Protein AF-A0A354DJK3-F1 (afdb_monomer_lite)

Radius of gyration: 27.12 Å; chains: 1; bounding box: 77×50×91 Å

pLDDT: mean 77.04, std 21.48, range [36.44, 96.69]

Foldseek 3Di:
DDDDDDDDDPDPDDPDDDDDDDDDDPPPPVVVVVVVVVVVVVPPPPPDPLVPDDPVRLVVLLVVLQVVLVVCVVVVNNVVSVVSVLVSLQSQLSVDDCVVPDAQDWWDFVPDPFTWHFHDDDRQKTWTDTPVDPDIDIGGVSRTHHPPPPPVDDDDDDDD

Secondary structure (DSSP, 8-state):
------------S---------S------HHHHHHHHHHHHTS------GGGS-HHHHHHHHHHHHHHHHHHHHTT-HHHHHHHHHHHHHHHHTTS-GGGS-SSEEEEETT-SSEEEEEEEETTEEEEEETT----EEEEGGGEEE--------------

Sequence (160 aa):
MNKESINSGFKPFTTLYLTSYSGNGLLTNLNVLKWIKLKKKGLEHTMKRYSEMTHDEIQAEMQRLRSESMKKYQAGFLSEAGIMESKYFMARSYLLKTENFPEDKEYMVSGYDEPFYVQYLRGVMAWGYFRNSDEQQAFPIGRLEEIKNTSCGCGGNGCN

Structure (mmCIF, N/CA/C/O backbone):
data_AF-A0A354DJK3-F1
#
_entry.id   AF-A0A354DJK3-F1
#
loop_
_atom_site.group_PDB
_atom_site.id
_atom_site.type_symbol
_atom_site.label_atom_id
_atom_site.label_alt_id
_atom_site.label_comp_id
_atom_site.label_asym_id
_atom_site.label_entity_id
_atom_site.label_seq_id
_atom_site.pdbx_PDB_ins_code
_atom_site.Cartn_x
_atom_site.Cartn_y
_atom_site.Cartn_z
_atom_site.occupancy
_atom_site.B_iso_or_equiv
_atom_site.auth_seq_id
_atom_site.auth_comp_id
_atom_site.auth_asym_id
_atom_site.auth_atom_id
_atom_site.pdbx_PDB_model_num
ATOM 1 N N . MET A 1 1 ? 45.813 23.497 30.852 1.00 48.47 1 MET A N 1
ATOM 2 C CA . MET A 1 1 ? 45.351 22.138 30.497 1.00 48.47 1 MET A CA 1
ATOM 3 C C . MET A 1 1 ? 44.642 21.526 31.690 1.00 48.47 1 MET A C 1
ATOM 5 O O . MET A 1 1 ? 45.299 21.349 32.702 1.00 48.47 1 MET A O 1
ATOM 9 N N . ASN A 1 2 ? 43.344 21.237 31.578 1.00 36.44 2 ASN A N 1
ATOM 10 C CA . ASN A 1 2 ? 42.718 19.996 32.047 1.00 36.44 2 ASN A CA 1
ATOM 11 C C . ASN A 1 2 ? 41.261 19.940 31.561 1.00 36.44 2 ASN A C 1
ATOM 13 O O . ASN A 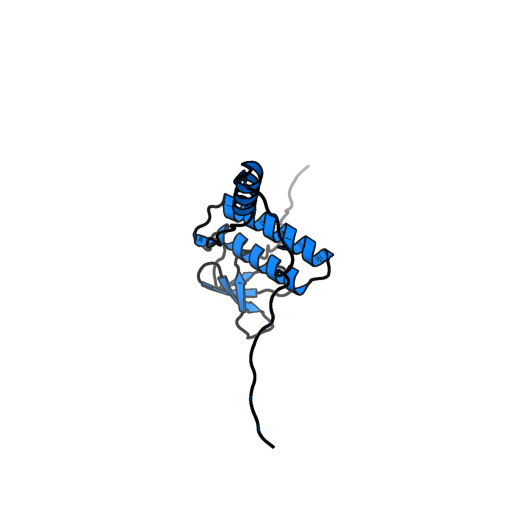1 2 ? 40.598 20.966 31.431 1.00 36.44 2 ASN A O 1
ATOM 17 N N . LYS A 1 3 ? 40.877 18.725 31.170 1.00 50.22 3 LYS A N 1
ATOM 18 C CA . LYS A 1 3 ? 39.658 18.290 30.474 1.00 50.22 3 LYS A CA 1
ATOM 19 C C . LYS A 1 3 ? 38.471 18.321 31.457 1.00 50.22 3 LYS A C 1
ATOM 21 O O . LYS A 1 3 ? 38.704 18.350 32.656 1.00 50.22 3 LYS A O 1
ATOM 26 N N . GLU A 1 4 ? 37.216 18.420 31.018 1.00 46.34 4 GLU A N 1
ATOM 27 C CA . GLU A 1 4 ? 36.283 17.278 30.902 1.00 46.34 4 GLU A CA 1
ATOM 28 C C . GLU A 1 4 ? 34.910 17.822 30.432 1.00 46.34 4 GLU A C 1
ATOM 30 O O . GLU A 1 4 ? 34.441 18.843 30.917 1.00 46.34 4 GLU A O 1
ATOM 35 N N . SER A 1 5 ? 34.365 17.317 29.321 1.00 47.34 5 SER A N 1
ATOM 36 C CA . SER A 1 5 ? 33.262 16.336 29.284 1.00 47.34 5 SER A CA 1
ATOM 37 C C . SER A 1 5 ? 31.846 16.913 29.488 1.00 47.34 5 SER A C 1
ATOM 39 O O . SER A 1 5 ? 31.398 17.138 30.603 1.00 47.34 5 SER A O 1
ATOM 41 N N . ILE A 1 6 ? 31.138 17.069 28.362 1.00 48.62 6 ILE A N 1
ATOM 42 C CA . ILE A 1 6 ? 29.748 16.647 28.085 1.00 48.62 6 ILE A CA 1
ATOM 43 C C . ILE A 1 6 ? 28.807 16.343 29.278 1.00 48.62 6 ILE A C 1
ATOM 45 O O . ILE A 1 6 ? 29.054 15.431 30.060 1.00 48.62 6 ILE A O 1
ATOM 49 N N . ASN A 1 7 ? 27.629 16.983 29.316 1.00 40.97 7 ASN A N 1
ATOM 50 C CA . ASN A 1 7 ? 26.351 16.327 28.976 1.00 40.97 7 ASN A CA 1
ATOM 51 C C . ASN A 1 7 ? 25.099 17.181 29.262 1.00 40.97 7 ASN A C 1
ATOM 53 O O . ASN A 1 7 ? 24.937 17.775 30.322 1.00 40.97 7 ASN A O 1
ATOM 57 N N . SER A 1 8 ? 24.187 17.111 28.288 1.00 45.00 8 SER A N 1
ATOM 58 C CA . SER A 1 8 ? 22.724 17.033 28.407 1.00 45.00 8 SER A CA 1
ATOM 59 C C . SER A 1 8 ? 21.962 18.059 29.254 1.00 45.00 8 SER A C 1
ATOM 61 O O . SER A 1 8 ? 21.966 18.030 30.483 1.00 45.00 8 SER A O 1
ATOM 63 N N . GLY A 1 9 ? 21.116 18.837 28.580 1.00 41.19 9 GLY A N 1
ATOM 64 C CA . GLY A 1 9 ? 20.030 19.541 29.249 1.00 41.19 9 GLY A CA 1
ATOM 65 C C . GLY A 1 9 ? 19.235 20.458 28.335 1.00 41.19 9 GLY A C 1
ATOM 66 O O . GLY A 1 9 ? 19.021 21.611 28.694 1.00 41.19 9 GLY A O 1
ATOM 67 N N . PHE A 1 10 ? 18.801 19.982 27.163 1.00 44.66 10 PHE A N 1
ATOM 68 C CA . PHE A 1 10 ? 17.756 20.679 26.410 1.00 44.66 10 PHE A CA 1
ATOM 69 C C . PHE A 1 10 ? 16.474 20.625 27.248 1.00 44.66 10 PHE A C 1
ATOM 71 O O . PHE A 1 10 ? 15.759 19.624 27.258 1.00 44.66 10 PHE A O 1
ATOM 78 N N . LYS A 1 11 ? 16.238 21.673 28.040 1.00 49.28 11 LYS A N 1
ATOM 79 C CA . LYS A 1 11 ? 15.013 21.820 28.821 1.00 49.28 11 LYS A CA 1
ATOM 80 C C . LYS A 1 11 ? 13.912 22.287 27.867 1.00 49.28 11 LYS A C 1
ATOM 82 O O . LYS A 1 11 ? 14.053 23.375 27.309 1.00 49.28 11 LYS A O 1
ATOM 87 N N . PRO A 1 12 ? 12.833 21.512 27.655 1.00 37.56 12 PRO A N 1
ATOM 88 C CA . PRO A 1 12 ? 11.713 22.003 26.876 1.00 37.56 12 PRO A CA 1
ATOM 89 C C . PRO A 1 12 ? 11.063 23.202 27.574 1.00 37.56 12 PRO A C 1
ATOM 91 O O . PRO A 1 12 ? 11.019 23.314 28.800 1.00 37.56 12 PRO A O 1
ATOM 94 N N . PHE A 1 13 ? 10.588 24.102 26.724 1.00 49.62 13 PHE A N 1
ATOM 95 C CA . PHE A 1 13 ? 10.020 25.421 26.972 1.00 49.62 13 PHE A CA 1
ATOM 96 C C . PHE A 1 13 ? 8.691 25.359 27.754 1.00 49.62 13 PHE A C 1
ATOM 98 O O . PHE A 1 13 ? 7.628 25.670 27.227 1.00 49.62 13 PHE A O 1
ATOM 105 N N . THR A 1 14 ? 8.725 24.911 29.009 1.00 48.19 14 THR A N 1
ATOM 106 C CA . THR A 1 14 ? 7.539 24.868 29.888 1.00 48.19 14 THR A CA 1
ATOM 107 C C . THR A 1 14 ? 7.764 25.490 31.264 1.00 48.19 14 THR A C 1
ATOM 109 O O . THR A 1 14 ? 6.920 25.339 32.142 1.00 48.19 14 THR A O 1
ATOM 112 N N . THR A 1 15 ? 8.865 26.211 31.484 1.00 52.22 15 THR A N 1
ATOM 113 C CA . THR A 1 15 ? 9.174 26.781 32.807 1.00 52.22 15 THR A CA 1
ATOM 114 C C . THR A 1 15 ? 9.027 28.295 32.834 1.00 52.22 15 THR A C 1
ATOM 116 O O . THR A 1 15 ? 10.011 28.999 32.974 1.00 52.22 15 THR A O 1
ATOM 119 N N . LEU A 1 16 ? 7.795 28.778 32.704 1.00 48.69 16 LEU A N 1
ATOM 120 C CA . LEU A 1 16 ? 7.251 30.039 33.238 1.00 48.69 16 LEU A CA 1
ATOM 121 C C . LEU A 1 16 ? 5.738 29.872 33.007 1.00 48.69 16 LEU A C 1
ATOM 123 O O . LEU A 1 16 ? 5.330 29.655 31.876 1.00 48.69 16 LEU A O 1
ATOM 127 N N . TYR A 1 17 ? 4.876 29.701 34.007 1.00 46.91 17 TYR A N 1
ATOM 128 C CA . TYR A 1 17 ? 4.487 30.679 35.016 1.00 46.91 17 TYR A CA 1
ATOM 129 C C . TYR A 1 17 ? 4.036 29.962 36.291 1.00 46.91 17 TYR A C 1
ATOM 131 O O . TYR A 1 17 ? 3.103 29.170 36.230 1.00 46.91 17 TYR A O 1
ATOM 139 N N . LEU A 1 18 ? 4.634 30.288 37.436 1.00 43.59 18 LEU A N 1
ATOM 140 C CA . LEU A 1 18 ? 4.023 30.148 38.765 1.00 43.59 18 LEU A CA 1
ATOM 141 C C . LEU A 1 18 ? 4.787 31.076 39.721 1.00 43.59 18 LEU A C 1
ATOM 143 O O . LEU A 1 18 ? 5.633 30.644 40.497 1.00 43.59 18 LEU A O 1
ATOM 147 N N . THR A 1 19 ? 4.515 32.380 39.632 1.00 43.19 19 THR A N 1
ATOM 148 C CA . THR A 1 19 ? 4.894 33.335 40.681 1.00 43.19 19 THR A CA 1
ATOM 149 C C . THR A 1 19 ? 3.638 33.694 41.473 1.00 43.19 19 THR A C 1
ATOM 151 O O . THR A 1 19 ? 2.739 34.347 40.952 1.00 43.19 19 THR A O 1
ATOM 154 N N . SER A 1 20 ? 3.593 33.190 42.709 1.00 48.97 20 SER A N 1
ATOM 155 C CA . SER A 1 20 ? 2.781 33.615 43.861 1.00 48.97 20 SER A CA 1
ATOM 156 C C . SER A 1 20 ? 1.310 33.994 43.621 1.00 48.97 20 SER A C 1
ATOM 158 O O . SER A 1 20 ? 0.995 35.138 43.302 1.00 48.97 20 SER A O 1
ATOM 160 N N . TYR A 1 21 ? 0.399 33.080 43.964 1.00 37.47 21 TYR A N 1
ATOM 161 C CA . TYR A 1 21 ? -0.914 33.457 44.490 1.00 37.47 21 TYR A CA 1
ATOM 162 C C . TYR A 1 21 ? -1.006 32.981 45.940 1.00 37.47 21 TYR A C 1
ATOM 164 O O . TYR A 1 21 ? -1.081 31.790 46.231 1.00 37.47 21 TYR A O 1
ATOM 172 N N . SER A 1 22 ? -0.926 33.955 46.842 1.00 45.59 22 SER A N 1
ATOM 173 C CA . SER A 1 22 ? -1.464 33.875 48.194 1.00 45.59 22 SER A CA 1
ATOM 174 C C . SER A 1 22 ? -2.985 33.716 48.100 1.00 45.59 22 SER A C 1
ATOM 176 O O . SER A 1 22 ? -3.614 34.404 47.296 1.00 45.59 22 SER A O 1
ATOM 178 N N . GLY A 1 23 ? -3.575 32.846 48.920 1.00 38.72 23 GLY A N 1
ATOM 179 C CA . GLY A 1 23 ? -5.021 32.834 49.153 1.00 38.72 23 GLY A CA 1
ATOM 180 C C . GLY A 1 23 ? -5.698 31.484 48.930 1.00 38.72 23 GLY A C 1
ATOM 181 O O . GLY A 1 23 ? -5.657 30.899 47.854 1.00 38.72 23 GLY A O 1
ATOM 182 N N . ASN A 1 24 ? -6.347 31.018 49.990 1.00 46.91 24 ASN A N 1
ATOM 183 C CA . ASN A 1 24 ? -7.167 29.816 50.087 1.00 46.91 24 ASN A CA 1
ATOM 184 C C . ASN A 1 24 ? -8.212 29.692 48.964 1.00 46.91 24 ASN A C 1
ATOM 186 O O . ASN A 1 24 ? -8.952 30.637 48.700 1.00 46.91 24 ASN A O 1
ATOM 190 N N . GLY A 1 25 ? -8.350 28.494 48.385 1.00 42.34 25 GLY A N 1
ATOM 191 C CA . GLY A 1 25 ? -9.470 28.174 47.500 1.00 42.34 25 GLY A CA 1
ATOM 192 C C . GLY A 1 25 ? -9.164 27.061 46.506 1.00 42.34 25 GLY A C 1
ATOM 193 O O . GLY A 1 25 ? -8.967 27.320 45.323 1.00 42.34 25 GLY A O 1
ATOM 194 N N . LEU A 1 26 ? -9.178 25.807 46.965 1.00 44.31 26 LEU A N 1
ATOM 195 C CA . LEU A 1 26 ? -9.372 24.641 46.096 1.00 44.31 26 LEU A CA 1
ATOM 196 C C . LEU A 1 26 ? -10.783 24.708 45.484 1.00 44.31 26 LEU A C 1
ATOM 198 O O . LEU A 1 26 ? -11.696 24.004 45.897 1.00 44.31 26 LEU A O 1
ATOM 202 N N . LEU A 1 27 ? -10.975 25.564 44.485 1.00 40.50 27 LEU A N 1
ATOM 203 C CA . LEU A 1 27 ? -12.055 25.408 43.524 1.00 40.50 27 LEU A CA 1
ATOM 204 C C . LEU A 1 27 ? -11.444 24.732 42.306 1.00 40.50 27 LEU A C 1
ATOM 206 O O . LEU A 1 27 ? -11.054 25.373 41.331 1.00 40.50 27 LEU A O 1
ATOM 210 N N . THR A 1 28 ? -11.337 23.404 42.372 1.00 52.34 28 THR A N 1
ATOM 211 C CA . THR A 1 28 ? -11.167 22.572 41.183 1.00 52.34 28 THR A CA 1
ATOM 212 C C . THR A 1 28 ? -12.380 22.824 40.298 1.00 52.34 28 THR A C 1
ATOM 214 O O . THR A 1 28 ? -13.423 22.190 40.458 1.00 52.34 28 THR A O 1
ATOM 217 N N . ASN A 1 29 ? -12.296 23.812 39.410 1.00 55.62 29 ASN A N 1
ATOM 218 C CA . ASN A 1 29 ? -13.394 24.101 38.510 1.00 55.62 29 ASN A CA 1
ATOM 219 C C . ASN A 1 29 ? -13.648 22.829 37.687 1.00 55.62 29 ASN A C 1
ATOM 221 O O . ASN A 1 29 ? -12.754 22.357 36.975 1.00 55.62 29 ASN A O 1
ATOM 225 N N . LEU A 1 30 ? -14.857 22.263 37.799 1.00 58.44 30 LEU A N 1
ATOM 226 C CA . LEU A 1 30 ? -15.258 21.082 37.035 1.00 58.44 30 LEU A CA 1
ATOM 227 C C . LEU A 1 30 ? -15.012 21.281 35.534 1.00 58.44 30 LEU A C 1
ATOM 229 O O . LEU A 1 30 ? -14.730 20.299 34.861 1.00 58.44 30 LEU A O 1
ATOM 233 N N . ASN A 1 31 ? -15.040 22.513 35.005 1.00 61.38 31 ASN A N 1
ATOM 234 C CA . ASN A 1 31 ? -14.678 22.793 33.614 1.00 61.38 31 ASN A CA 1
ATOM 235 C C . ASN A 1 31 ? -13.210 22.522 33.299 1.00 61.38 31 ASN A C 1
ATOM 237 O O . ASN A 1 31 ? -12.945 22.051 32.205 1.00 61.38 31 ASN A O 1
ATOM 241 N N . VAL A 1 32 ? -12.260 22.761 34.206 1.00 63.66 32 VAL A N 1
ATOM 242 C CA . VAL A 1 32 ? -10.837 22.477 33.942 1.00 63.66 32 VAL A CA 1
ATOM 243 C C . VAL A 1 32 ? -10.609 20.969 33.914 1.00 63.66 32 VAL A C 1
ATOM 245 O O . VAL A 1 32 ? -10.011 20.452 32.973 1.00 63.66 32 VAL A O 1
ATOM 248 N N . LEU A 1 33 ? -11.173 20.235 34.879 1.00 63.91 33 LEU A N 1
ATOM 249 C CA . LEU A 1 33 ? -11.113 18.770 34.896 1.00 63.91 33 LEU A CA 1
ATOM 250 C C . LEU A 1 33 ? -11.883 18.150 33.719 1.00 63.91 33 LEU A C 1
ATOM 252 O O . LEU A 1 33 ? -11.414 17.186 33.116 1.00 63.91 33 LEU A O 1
ATOM 256 N N . LYS A 1 34 ? -13.025 18.730 33.332 1.00 63.00 34 LYS A N 1
ATOM 257 C CA . LYS A 1 34 ? -13.79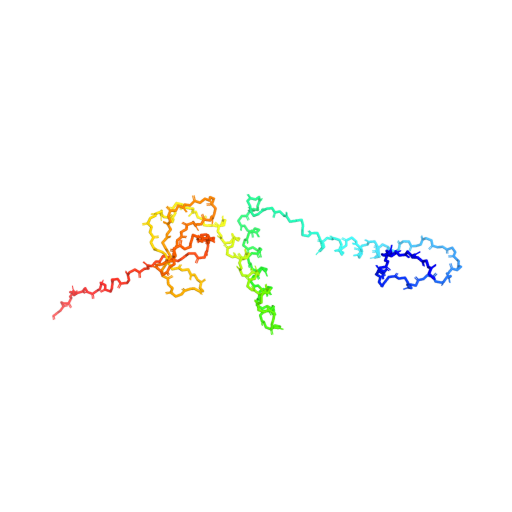7 18.344 32.144 1.00 63.00 34 LYS A CA 1
ATOM 258 C C . LYS A 1 34 ? -13.026 18.652 30.861 1.00 63.00 34 LYS A C 1
ATOM 260 O O . LYS A 1 34 ? -13.008 17.799 29.986 1.00 63.00 34 LYS A O 1
ATOM 265 N N . TRP A 1 35 ? -12.332 19.787 30.760 1.00 56.59 35 TRP A N 1
ATOM 266 C CA . TRP A 1 35 ? -11.508 20.150 29.601 1.00 56.59 35 TRP A CA 1
ATOM 267 C C . TRP A 1 35 ? -10.277 19.251 29.484 1.00 56.59 35 TRP A C 1
ATOM 269 O O . TRP A 1 35 ? -10.009 18.752 28.400 1.00 56.59 35 TRP A O 1
ATOM 279 N N . ILE A 1 36 ? -9.597 18.928 30.590 1.00 61.72 36 ILE A N 1
ATOM 280 C CA . ILE A 1 36 ? -8.498 17.947 30.617 1.00 61.72 36 ILE A CA 1
ATOM 281 C C . ILE A 1 36 ? -9.007 16.551 30.224 1.00 61.72 36 ILE A C 1
ATOM 283 O O . ILE A 1 36 ? -8.386 15.882 29.399 1.00 61.72 36 ILE A O 1
ATOM 287 N N . LYS A 1 37 ? -10.166 16.120 30.743 1.00 57.44 37 LYS A N 1
ATOM 288 C CA . LYS A 1 37 ? -10.798 14.833 30.399 1.00 57.44 37 LYS A CA 1
ATOM 289 C C . LYS A 1 37 ? -11.250 14.777 28.934 1.00 57.44 37 LYS A C 1
ATOM 291 O O . LYS A 1 37 ? -11.085 13.742 28.295 1.00 57.44 37 LYS A O 1
ATOM 296 N N . LEU A 1 38 ? -11.766 15.880 28.388 1.00 56.00 38 LEU A N 1
ATOM 297 C CA . LEU A 1 38 ? -12.146 16.019 26.978 1.00 56.00 38 LEU A CA 1
ATOM 298 C C . LEU A 1 38 ? -10.916 16.033 26.061 1.00 56.00 38 LEU A C 1
ATOM 300 O O . LEU A 1 38 ? -10.915 15.342 25.047 1.00 56.00 38 LEU A O 1
ATOM 304 N N . LYS A 1 39 ? -9.837 16.727 26.449 1.00 51.88 39 LYS A N 1
ATOM 305 C CA . LYS A 1 39 ? -8.569 16.747 25.705 1.00 51.88 39 LYS A CA 1
ATOM 306 C C . LYS A 1 39 ? -7.913 15.366 25.678 1.00 51.88 39 LYS A C 1
ATOM 308 O O . LYS A 1 39 ? -7.405 14.969 24.641 1.00 51.88 39 LYS A O 1
ATOM 313 N N . LYS A 1 40 ? -7.989 14.604 26.778 1.00 47.62 40 LYS A N 1
ATOM 314 C CA . LYS A 1 40 ? -7.456 13.232 26.875 1.00 47.62 40 LYS A CA 1
ATOM 315 C C . LYS A 1 40 ? -8.261 12.219 26.045 1.00 47.62 40 LYS A C 1
ATOM 317 O O . LYS A 1 40 ? -7.678 11.288 25.511 1.00 47.62 40 LYS A O 1
ATOM 322 N N . LYS A 1 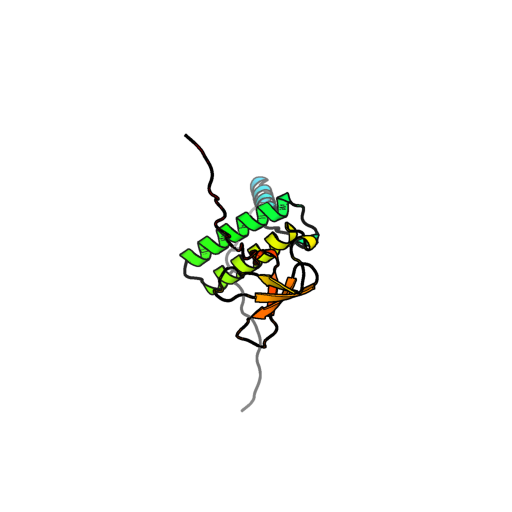41 ? -9.573 12.434 25.877 1.00 51.19 41 LYS A N 1
ATOM 323 C CA . LYS A 1 41 ? -10.448 11.601 25.027 1.00 51.19 41 LYS A CA 1
ATOM 324 C C . LYS A 1 41 ? -10.216 11.792 23.520 1.00 51.19 41 LYS A C 1
ATOM 326 O O . LYS A 1 41 ? -10.579 10.912 22.755 1.00 51.19 41 LYS A O 1
ATOM 331 N N . GLY A 1 42 ? -9.639 12.922 23.103 1.00 49.47 42 GLY A N 1
ATOM 332 C CA . GLY A 1 42 ? -9.323 13.222 21.698 1.00 49.47 42 GLY A CA 1
ATOM 333 C C . GLY A 1 42 ? -7.866 12.970 21.290 1.00 49.47 42 GLY A C 1
ATOM 334 O O . GLY A 1 42 ? -7.521 13.216 20.140 1.00 49.47 42 GLY A O 1
ATOM 335 N N . LEU A 1 43 ? -7.007 12.529 22.217 1.00 49.59 43 LEU A N 1
ATOM 336 C CA . LEU A 1 43 ? -5.551 12.411 22.017 1.00 49.59 43 LEU A CA 1
ATOM 337 C C . LEU A 1 43 ? -4.983 11.024 22.318 1.00 49.59 43 LEU A C 1
ATOM 339 O O . LEU A 1 43 ? -3.772 10.836 22.234 1.00 49.59 43 LEU A O 1
ATOM 343 N N . GLU A 1 44 ? -5.830 10.051 22.638 1.00 46.75 44 GLU A N 1
ATOM 344 C CA . GLU A 1 44 ? -5.405 8.661 22.746 1.00 46.75 44 GLU A CA 1
ATOM 345 C C . GLU A 1 44 ? -5.837 7.923 21.481 1.00 46.75 44 GLU A C 1
ATOM 347 O O . GLU A 1 44 ? -6.880 7.285 21.420 1.00 46.75 44 GLU A O 1
ATOM 352 N N . HIS A 1 45 ? -5.046 8.077 20.419 1.00 55.06 45 HIS A N 1
ATOM 353 C CA . HIS A 1 45 ? -5.055 7.094 19.347 1.00 55.06 45 HIS A CA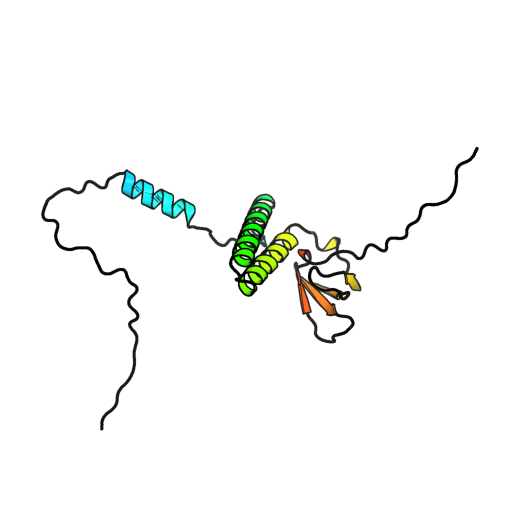 1
ATOM 354 C C . HIS A 1 45 ? -4.195 5.935 19.840 1.00 55.06 45 HIS A C 1
ATOM 356 O O . HIS A 1 45 ? -2.995 5.876 19.560 1.00 55.06 45 HIS A O 1
ATOM 362 N N . THR A 1 46 ? -4.779 5.048 20.645 1.00 56.44 46 THR A N 1
ATOM 363 C CA . THR A 1 46 ? -4.172 3.745 20.905 1.00 56.44 46 THR A CA 1
ATOM 364 C C . THR A 1 46 ? -3.877 3.130 19.544 1.00 56.44 46 THR A C 1
ATOM 366 O O . THR A 1 46 ? -4.781 2.900 18.743 1.00 56.44 46 THR A O 1
ATOM 369 N N . MET A 1 47 ? -2.593 2.971 19.221 1.00 66.69 47 MET A N 1
ATOM 370 C CA . MET A 1 47 ? -2.151 2.384 17.961 1.00 66.69 47 MET A CA 1
ATOM 371 C C . MET A 1 47 ? -2.514 0.896 17.989 1.00 66.69 47 MET A C 1
ATOM 373 O O . MET A 1 47 ? -1.686 0.055 18.329 1.00 66.69 47 MET A O 1
ATOM 377 N N . LYS A 1 48 ? -3.777 0.581 17.688 1.00 84.38 48 LYS A N 1
ATOM 378 C CA . LYS A 1 48 ? -4.208 -0.786 17.404 1.00 84.38 48 LYS A CA 1
ATOM 379 C C . LYS A 1 48 ? -3.471 -1.260 16.157 1.00 84.38 48 LYS A C 1
ATOM 381 O O . LYS A 1 48 ? -3.197 -0.467 15.250 1.00 84.38 48 LYS A O 1
ATOM 386 N N . ARG A 1 49 ? -3.133 -2.546 16.098 1.00 89.38 49 ARG A N 1
ATOM 387 C CA . ARG A 1 49 ? -2.587 -3.122 14.864 1.00 89.38 49 ARG A CA 1
ATOM 388 C C . ARG A 1 49 ? -3.713 -3.215 13.840 1.00 89.38 49 ARG A C 1
ATOM 390 O O . ARG A 1 49 ? -4.846 -3.499 14.211 1.00 89.38 49 ARG A O 1
ATOM 397 N N . TYR A 1 50 ? -3.413 -3.036 12.555 1.00 91.44 50 TYR A N 1
ATOM 398 C CA . TYR A 1 50 ? -4.434 -3.176 11.505 1.00 91.44 50 TYR A CA 1
ATOM 399 C C . TYR A 1 50 ? -5.101 -4.560 11.509 1.00 91.44 50 TYR A C 1
ATOM 401 O O . TYR A 1 50 ? -6.283 -4.664 11.216 1.00 91.44 50 TYR A O 1
ATOM 409 N N . SER A 1 51 ? -4.380 -5.599 11.940 1.00 89.88 51 SER A N 1
ATOM 410 C CA . SER A 1 51 ? -4.912 -6.955 12.123 1.00 89.88 51 SER A CA 1
ATOM 411 C C . SER A 1 51 ? -5.982 -7.086 13.215 1.00 89.88 51 SER A C 1
ATOM 413 O O . SER A 1 51 ? -6.701 -8.075 13.240 1.00 89.88 51 SER A O 1
ATOM 415 N N . GLU A 1 52 ? -6.045 -6.141 14.153 1.00 90.94 52 GLU A N 1
ATOM 416 C CA . GLU A 1 52 ? -6.967 -6.148 15.298 1.00 90.94 52 GLU A CA 1
ATOM 417 C C . GLU A 1 52 ? -8.148 -5.190 15.091 1.00 90.94 52 GLU A C 1
ATOM 419 O O . GLU A 1 52 ? -9.060 -5.140 15.917 1.00 90.94 52 GLU A O 1
ATOM 424 N N . MET A 1 53 ? -8.112 -4.390 14.023 1.00 92.81 53 MET A N 1
ATOM 425 C CA . MET A 1 53 ? -9.161 -3.434 13.700 1.00 92.81 53 MET A CA 1
ATOM 426 C C . MET A 1 53 ? -10.313 -4.120 12.968 1.00 92.81 53 MET A C 1
ATOM 428 O O . MET A 1 53 ? -10.130 -5.043 12.175 1.00 92.81 53 MET A O 1
ATOM 432 N N . THR A 1 54 ? -11.516 -3.621 13.209 1.00 94.50 54 THR A N 1
ATOM 433 C CA . THR A 1 54 ? -12.700 -3.969 12.423 1.00 94.50 54 THR A CA 1
ATOM 434 C C . THR A 1 54 ? -12.644 -3.328 11.034 1.00 94.50 54 THR A C 1
ATOM 436 O O . THR A 1 54 ? -11.933 -2.347 10.810 1.00 94.50 54 THR A O 1
ATOM 439 N N . HIS A 1 55 ? -13.432 -3.855 10.095 1.00 93.25 55 HIS A N 1
ATOM 440 C CA . HIS A 1 55 ? -13.542 -3.314 8.737 1.00 93.25 55 HIS A CA 1
ATOM 441 C C . HIS A 1 55 ? -13.831 -1.798 8.729 1.00 93.25 55 HIS A C 1
ATOM 443 O O . HIS A 1 55 ? -13.163 -1.034 8.031 1.00 93.25 55 HIS A O 1
ATOM 449 N N . ASP A 1 56 ? -14.777 -1.351 9.559 1.00 94.12 56 ASP A N 1
ATOM 450 C CA . ASP A 1 56 ? -15.180 0.056 9.636 1.00 94.12 56 ASP A CA 1
ATOM 451 C C . ASP A 1 56 ? -14.082 0.945 10.238 1.00 94.12 56 ASP A C 1
ATOM 453 O O . ASP A 1 56 ? -13.857 2.061 9.764 1.00 94.12 56 ASP A O 1
ATOM 457 N N . GLU A 1 57 ? -13.352 0.446 11.243 1.00 93.00 57 GLU A N 1
ATOM 458 C CA . GLU A 1 57 ? -12.190 1.141 11.812 1.00 93.00 57 GLU A CA 1
ATOM 459 C C . GLU A 1 57 ? -11.073 1.302 10.769 1.00 93.00 57 GLU A C 1
ATOM 461 O O . GLU A 1 57 ? -10.510 2.391 10.643 1.00 93.00 57 GLU A O 1
ATOM 466 N N . ILE A 1 58 ? -10.786 0.261 9.977 1.00 94.75 58 ILE A N 1
ATOM 467 C CA . ILE A 1 58 ? -9.787 0.322 8.898 1.00 94.75 58 ILE A CA 1
ATOM 468 C C . ILE A 1 58 ? -10.209 1.344 7.839 1.00 94.75 58 ILE A C 1
ATOM 470 O O . ILE A 1 58 ? -9.392 2.154 7.399 1.00 94.75 58 ILE A O 1
ATOM 474 N N . GLN A 1 59 ? -11.485 1.358 7.450 1.00 94.94 59 GLN A N 1
ATOM 475 C CA . GLN A 1 59 ? -11.999 2.313 6.471 1.00 94.94 59 GLN A CA 1
ATOM 476 C C . GLN A 1 59 ? -11.918 3.762 6.978 1.00 94.94 59 GLN A C 1
ATOM 478 O O . GLN A 1 59 ? -11.511 4.657 6.229 1.00 94.94 59 GLN A O 1
ATOM 483 N N . ALA A 1 60 ? -12.259 4.003 8.246 1.00 93.62 60 ALA A N 1
ATOM 484 C CA . ALA A 1 60 ? -12.112 5.316 8.870 1.00 93.62 60 ALA A CA 1
ATOM 485 C C . ALA A 1 60 ? -10.637 5.755 8.913 1.00 93.62 60 ALA A C 1
ATOM 487 O O . ALA A 1 60 ? -10.312 6.899 8.575 1.00 93.62 60 ALA A O 1
ATOM 488 N N . GLU A 1 61 ? -9.727 4.838 9.248 1.00 93.88 61 GLU A N 1
ATOM 489 C CA . GLU A 1 61 ? -8.289 5.108 9.271 1.00 93.88 61 GLU A CA 1
ATOM 490 C C . GLU A 1 61 ? -7.738 5.406 7.870 1.00 93.88 61 GLU A C 1
ATOM 492 O O . GLU A 1 61 ? -6.969 6.351 7.686 1.00 93.88 61 GLU A O 1
ATOM 497 N N . MET A 1 62 ? -8.193 4.685 6.844 1.00 95.19 62 MET A N 1
ATOM 498 C CA . MET A 1 62 ? -7.858 4.972 5.448 1.00 95.19 62 MET A CA 1
ATOM 499 C C . MET A 1 62 ? -8.278 6.387 5.031 1.00 95.19 62 MET A C 1
ATOM 501 O O . MET A 1 62 ? -7.494 7.110 4.411 1.00 95.19 62 MET A O 1
ATOM 505 N N . GLN A 1 63 ? -9.496 6.813 5.376 1.00 95.88 63 GLN A N 1
ATOM 506 C CA . GLN A 1 63 ? -9.967 8.172 5.082 1.00 95.88 63 GLN A CA 1
ATOM 507 C C . GLN A 1 63 ? -9.105 9.228 5.784 1.00 95.88 63 GLN A C 1
ATOM 509 O O . GLN A 1 63 ? -8.715 10.230 5.172 1.00 95.88 63 GLN A O 1
ATOM 514 N N . ARG A 1 64 ? -8.748 8.977 7.049 1.00 94.19 64 ARG A N 1
ATOM 515 C CA . ARG A 1 64 ? -7.867 9.846 7.831 1.00 94.19 64 ARG A CA 1
ATOM 516 C C . ARG A 1 64 ? -6.495 9.978 7.168 1.00 94.19 64 ARG A C 1
ATOM 518 O O . ARG A 1 64 ? -6.077 11.104 6.889 1.00 94.19 64 ARG A O 1
ATOM 525 N N . LEU A 1 65 ? -5.841 8.858 6.851 1.00 95.31 65 LEU A N 1
ATOM 526 C CA . LEU A 1 65 ? -4.525 8.804 6.203 1.00 95.31 65 LEU A CA 1
ATOM 527 C C . LEU A 1 65 ? -4.517 9.518 4.849 1.00 95.31 65 LEU A C 1
ATOM 529 O O . LEU A 1 65 ? -3.606 10.297 4.572 1.00 95.31 65 LEU A O 1
ATOM 533 N N . ARG A 1 66 ? -5.561 9.326 4.035 1.00 95.00 66 ARG A N 1
ATOM 534 C CA . ARG A 1 66 ? -5.710 10.016 2.747 1.00 95.00 66 ARG A CA 1
ATOM 535 C C . ARG A 1 66 ? -5.805 11.530 2.923 1.00 95.00 66 ARG A C 1
ATOM 537 O O . ARG A 1 66 ? -5.130 12.278 2.219 1.00 95.00 66 ARG A O 1
ATOM 544 N N . SER A 1 67 ? -6.618 11.991 3.876 1.00 96.56 67 SER A N 1
ATOM 545 C CA . SER A 1 67 ? -6.757 13.424 4.157 1.00 96.56 67 SER A CA 1
ATOM 546 C C . SER A 1 67 ? -5.450 14.043 4.668 1.00 96.56 67 SER A C 1
ATOM 548 O O . SER A 1 67 ? -5.113 15.168 4.307 1.00 96.56 67 SER A O 1
ATOM 550 N N . GLU A 1 68 ? -4.690 13.302 5.480 1.00 94.88 68 GLU A N 1
ATOM 551 C CA . GLU A 1 68 ? -3.398 13.735 6.009 1.00 94.88 68 GLU A CA 1
ATOM 552 C C . GLU A 1 68 ? -2.334 13.792 4.910 1.00 94.88 68 GLU A C 1
ATOM 554 O O . GLU A 1 68 ? -1.618 14.787 4.816 1.00 94.88 68 GLU A O 1
ATOM 559 N N . SER A 1 69 ? -2.272 12.772 4.046 1.00 95.62 69 SER A N 1
ATOM 560 C CA . SER A 1 69 ? -1.394 12.753 2.872 1.00 95.62 69 SER A CA 1
ATOM 561 C C . SER A 1 69 ? -1.649 13.971 1.985 1.00 95.62 69 SER A C 1
ATOM 563 O O . SER A 1 69 ? -0.724 14.727 1.696 1.00 95.62 69 SER A O 1
ATOM 565 N N . MET A 1 70 ? -2.918 14.252 1.671 1.00 96.00 70 MET A N 1
ATOM 566 C CA . MET A 1 70 ? -3.297 15.390 0.834 1.00 96.00 70 MET A CA 1
ATOM 567 C C . MET A 1 70 ? -2.919 16.741 1.463 1.00 96.00 70 MET A C 1
ATOM 569 O O . MET A 1 70 ? -2.434 17.631 0.767 1.00 96.00 70 MET A O 1
ATOM 573 N N . LYS A 1 71 ? -3.087 16.901 2.784 1.00 96.62 71 LYS A N 1
ATOM 574 C CA . LYS A 1 71 ? -2.655 18.112 3.508 1.00 96.62 71 LYS A CA 1
ATOM 575 C C . LYS A 1 71 ? -1.138 18.298 3.454 1.00 96.62 71 LYS A C 1
ATOM 577 O O . LYS A 1 71 ? -0.674 19.411 3.234 1.00 96.62 71 LYS A O 1
ATOM 582 N N . LYS A 1 72 ? -0.369 17.222 3.650 1.00 96.69 72 LYS A N 1
ATOM 583 C CA . LYS A 1 72 ? 1.102 17.267 3.612 1.00 96.69 72 LYS A CA 1
ATOM 584 C C . LYS A 1 72 ? 1.626 17.545 2.212 1.00 96.69 72 LYS A C 1
ATOM 586 O O . LYS A 1 72 ? 2.513 18.377 2.063 1.00 96.69 72 LYS A O 1
ATOM 591 N N . TYR A 1 73 ? 1.017 16.928 1.204 1.00 95.44 73 TYR A N 1
ATOM 592 C CA . TYR A 1 73 ? 1.322 17.187 -0.197 1.00 95.44 73 TYR A CA 1
ATOM 593 C C . TYR A 1 73 ? 1.100 18.665 -0.550 1.00 95.44 73 TYR A C 1
ATOM 595 O O . TYR A 1 73 ? 1.999 19.312 -1.076 1.00 95.44 73 TYR A O 1
ATOM 603 N N . GLN A 1 74 ? -0.051 19.235 -0.165 1.00 96.62 74 GLN A N 1
ATOM 604 C CA . GLN A 1 74 ? -0.347 20.663 -0.363 1.00 96.62 74 GLN A CA 1
ATOM 605 C C . GLN A 1 74 ? 0.619 21.593 0.383 1.00 96.62 74 GLN A C 1
ATOM 607 O O . GLN A 1 74 ? 0.917 22.681 -0.099 1.00 96.62 74 GLN A O 1
ATOM 612 N N . ALA A 1 75 ? 1.112 21.176 1.548 1.00 95.81 75 ALA A N 1
ATOM 613 C CA . ALA A 1 75 ? 2.103 21.922 2.318 1.00 95.81 75 ALA A CA 1
ATOM 614 C C . ALA A 1 75 ? 3.545 21.777 1.781 1.00 95.81 75 ALA A C 1
ATOM 616 O O . ALA A 1 75 ? 4.452 22.396 2.330 1.00 95.81 75 ALA A O 1
ATOM 617 N N . GLY A 1 76 ? 3.768 20.977 0.729 1.00 95.50 76 GLY A N 1
ATOM 618 C CA . GLY A 1 76 ? 5.086 20.748 0.124 1.00 95.50 76 GLY A CA 1
ATOM 619 C C . GLY A 1 76 ? 5.919 19.639 0.781 1.00 95.50 76 GLY A C 1
ATOM 620 O O . GLY A 1 76 ? 7.062 19.416 0.390 1.00 95.50 76 GLY A O 1
ATOM 621 N N . PHE A 1 77 ? 5.361 18.906 1.747 1.00 95.50 77 PHE A N 1
ATOM 622 C CA . PHE A 1 77 ? 6.022 17.794 2.440 1.00 95.50 77 PHE A CA 1
ATOM 623 C C . PHE A 1 77 ? 5.805 16.472 1.687 1.00 95.50 77 PHE A C 1
ATOM 625 O O . PHE A 1 77 ? 4.995 15.630 2.087 1.00 95.50 77 PHE A O 1
ATOM 632 N N . LEU A 1 78 ? 6.491 16.310 0.551 1.00 94.31 78 LEU A N 1
ATOM 633 C CA . LEU A 1 78 ? 6.299 15.172 -0.362 1.00 94.31 78 LEU A CA 1
ATOM 634 C C . LEU A 1 78 ? 6.715 13.826 0.250 1.00 94.31 78 LEU A C 1
ATOM 636 O O . LEU A 1 78 ? 5.999 12.838 0.100 1.00 94.31 78 LEU A O 1
ATOM 640 N N . SER A 1 79 ? 7.837 13.793 0.977 1.00 96.00 79 SER A N 1
ATOM 641 C CA . SER A 1 79 ? 8.335 12.573 1.631 1.00 96.00 79 SER A CA 1
ATOM 642 C C . SER A 1 79 ? 7.314 12.042 2.641 1.00 96.00 79 SER A C 1
ATOM 644 O O . SER A 1 79 ? 6.899 10.883 2.608 1.00 96.00 79 SER A O 1
ATOM 646 N N . GLU A 1 80 ? 6.807 12.924 3.497 1.00 95.19 80 GLU A N 1
ATOM 647 C CA . GLU A 1 80 ? 5.832 12.590 4.521 1.00 95.19 80 GLU A CA 1
ATOM 648 C C . GLU A 1 80 ? 4.465 12.249 3.927 1.00 95.19 80 GLU A C 1
ATOM 650 O O . GLU A 1 80 ? 3.763 11.394 4.476 1.00 95.19 80 GLU A O 1
ATOM 655 N N . ALA A 1 81 ? 4.083 12.883 2.814 1.00 95.62 81 ALA A N 1
ATOM 656 C CA . ALA A 1 81 ? 2.887 12.518 2.063 1.00 95.62 81 ALA A CA 1
ATOM 657 C C . ALA A 1 81 ? 2.984 11.080 1.523 1.00 95.62 81 ALA A C 1
ATOM 659 O O . ALA A 1 81 ? 2.030 10.314 1.699 1.00 95.62 81 ALA A O 1
ATOM 660 N N . GLY A 1 82 ? 4.142 10.688 0.978 1.00 94.81 82 GLY A N 1
ATOM 661 C CA . GLY A 1 82 ? 4.420 9.324 0.512 1.00 94.81 82 GLY A CA 1
ATOM 662 C C . GLY A 1 82 ? 4.431 8.284 1.640 1.00 94.81 82 GLY A C 1
ATOM 663 O O . GLY A 1 82 ? 3.935 7.165 1.474 1.00 94.81 82 GLY A O 1
ATOM 664 N N . ILE A 1 83 ? 4.896 8.653 2.840 1.00 95.31 83 ILE A N 1
ATOM 665 C CA . ILE A 1 83 ? 4.774 7.793 4.031 1.00 95.31 83 ILE A CA 1
ATOM 666 C C . ILE A 1 83 ? 3.293 7.582 4.389 1.00 95.31 83 ILE A C 1
ATOM 668 O O . ILE A 1 83 ? 2.889 6.456 4.686 1.00 95.31 83 ILE A O 1
ATOM 672 N N . MET A 1 84 ? 2.467 8.637 4.367 1.00 96.19 84 MET A N 1
ATOM 673 C CA . MET A 1 84 ? 1.031 8.515 4.669 1.00 96.19 84 MET A CA 1
ATOM 674 C C . MET A 1 84 ? 0.290 7.681 3.619 1.00 96.19 84 MET A C 1
ATOM 676 O O . MET A 1 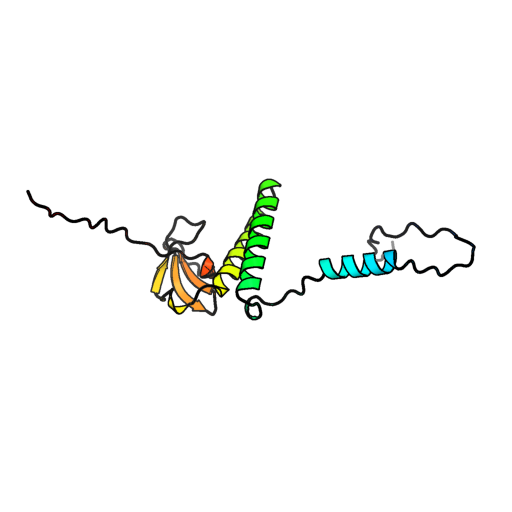84 ? -0.563 6.869 3.968 1.00 96.19 84 MET A O 1
ATOM 680 N N . GLU A 1 85 ? 0.644 7.837 2.348 1.00 95.19 85 GLU A N 1
ATOM 681 C CA . GLU A 1 85 ? 0.113 7.027 1.254 1.00 95.19 85 GLU A CA 1
ATOM 682 C C . GLU A 1 85 ? 0.502 5.547 1.397 1.00 95.19 85 GLU A C 1
ATOM 684 O O . GLU A 1 85 ? -0.330 4.653 1.252 1.00 95.19 85 GLU A O 1
ATOM 689 N N . SER A 1 86 ? 1.752 5.262 1.759 1.00 94.56 86 SER A N 1
ATOM 690 C CA . SER A 1 86 ? 2.203 3.884 1.983 1.00 94.56 86 SER A CA 1
ATOM 691 C C . SER A 1 86 ? 1.434 3.222 3.133 1.00 94.56 86 SER A C 1
ATOM 693 O O . SER A 1 86 ? 1.023 2.065 3.026 1.00 94.56 86 SER A O 1
ATOM 695 N N . LYS A 1 87 ? 1.140 3.975 4.204 1.00 95.25 87 LYS A N 1
ATOM 696 C CA . LYS A 1 87 ? 0.247 3.522 5.286 1.00 95.25 87 LYS A CA 1
ATOM 697 C C . LYS A 1 87 ? -1.182 3.285 4.799 1.00 95.25 87 LYS A C 1
ATOM 699 O O . LYS A 1 87 ? -1.804 2.311 5.213 1.00 95.25 87 LYS A O 1
ATOM 704 N N . TYR A 1 88 ? -1.695 4.139 3.914 1.00 95.94 88 TYR A N 1
ATOM 705 C CA . TYR A 1 88 ? -3.020 3.970 3.318 1.00 95.94 88 TYR A CA 1
ATOM 706 C C . TYR A 1 88 ? -3.124 2.649 2.544 1.00 95.94 88 TYR A C 1
ATOM 708 O O . TYR A 1 88 ? -4.065 1.886 2.758 1.00 95.94 88 TYR A O 1
ATOM 716 N N . PHE A 1 89 ? -2.136 2.332 1.702 1.00 96.25 89 PHE A N 1
ATOM 717 C CA . PHE A 1 89 ? -2.117 1.068 0.962 1.00 96.25 89 PHE A CA 1
ATOM 718 C C . PHE A 1 89 ? -1.944 -0.152 1.869 1.00 96.25 89 PHE A C 1
ATOM 720 O O . PHE A 1 89 ? -2.556 -1.193 1.625 1.00 96.25 89 PHE A O 1
ATOM 727 N N . MET A 1 90 ? -1.172 -0.022 2.949 1.00 94.88 90 MET A N 1
ATOM 728 C CA . MET A 1 90 ? -1.081 -1.062 3.971 1.00 94.88 90 MET A CA 1
ATOM 729 C C . MET A 1 90 ? -2.448 -1.325 4.614 1.00 94.88 90 MET A C 1
ATOM 731 O O . MET A 1 90 ? -2.888 -2.468 4.646 1.00 94.88 90 MET A O 1
ATOM 735 N N . ALA A 1 91 ? -3.155 -0.283 5.057 1.00 95.62 91 ALA A N 1
ATOM 736 C CA . ALA A 1 91 ? -4.493 -0.418 5.634 1.00 95.62 91 ALA A CA 1
ATOM 737 C C . ALA A 1 91 ? -5.489 -1.035 4.632 1.00 95.62 91 ALA A C 1
ATOM 739 O O . ALA A 1 91 ? -6.183 -1.992 4.967 1.00 95.62 91 ALA A O 1
ATOM 740 N N . ARG A 1 92 ? -5.481 -0.573 3.372 1.00 95.19 92 ARG A N 1
ATOM 741 C CA . ARG A 1 92 ? -6.299 -1.136 2.280 1.00 95.19 92 ARG A CA 1
ATOM 742 C C . ARG A 1 92 ? -6.071 -2.635 2.097 1.00 95.19 92 ARG A C 1
ATOM 744 O O . ARG A 1 92 ? -7.010 -3.360 1.790 1.00 95.19 92 ARG A O 1
ATOM 751 N N . SER A 1 93 ? -4.843 -3.102 2.300 1.00 95.50 93 SER A N 1
ATOM 752 C CA . SER A 1 93 ? -4.490 -4.510 2.127 1.00 95.50 93 SER A CA 1
ATOM 753 C C . SER A 1 93 ? -5.211 -5.437 3.109 1.00 95.50 93 SER A C 1
ATOM 755 O O . SER A 1 93 ? -5.468 -6.579 2.762 1.00 95.50 93 SER A O 1
ATOM 757 N N . TYR A 1 94 ? -5.600 -4.951 4.293 1.00 94.44 94 TYR A N 1
ATOM 758 C CA . TYR A 1 94 ? -6.390 -5.730 5.258 1.00 94.44 94 TYR A CA 1
ATOM 759 C C . TYR A 1 94 ? -7.880 -5.825 4.896 1.00 94.44 94 TYR A C 1
ATOM 761 O O . TYR A 1 94 ? -8.585 -6.664 5.449 1.00 94.44 94 TYR A O 1
ATOM 769 N N . LEU A 1 95 ? -8.364 -4.987 3.972 1.00 92.69 95 LEU A N 1
ATOM 770 C CA . LEU A 1 95 ? -9.723 -5.085 3.426 1.00 92.69 95 LEU A CA 1
ATOM 771 C C . LEU A 1 95 ? -9.808 -6.053 2.241 1.00 92.69 95 LEU A C 1
ATOM 773 O O . LEU A 1 95 ? -10.893 -6.502 1.877 1.00 92.69 95 LEU A O 1
ATOM 777 N N . LEU A 1 96 ? -8.670 -6.344 1.611 1.00 91.88 96 LEU A N 1
ATOM 778 C CA . LEU A 1 96 ? -8.577 -7.245 0.474 1.00 91.88 96 LEU A CA 1
ATOM 779 C C . LEU A 1 96 ? -8.212 -8.648 0.943 1.00 91.88 96 LEU A C 1
ATOM 781 O O . LEU A 1 96 ? -7.494 -8.839 1.922 1.00 91.88 96 LEU A O 1
ATOM 785 N N . LYS A 1 97 ? -8.684 -9.643 0.200 1.00 90.69 97 LYS A N 1
ATOM 786 C CA . LYS A 1 97 ? -8.306 -11.030 0.431 1.00 90.69 97 LYS A CA 1
ATOM 787 C C . LYS A 1 97 ? -7.135 -11.413 -0.462 1.00 90.69 97 LYS A C 1
ATOM 789 O O . LYS A 1 97 ? -7.135 -11.099 -1.650 1.00 90.69 97 LYS A O 1
ATOM 794 N N . THR A 1 98 ? -6.180 -12.144 0.101 1.00 88.25 98 THR A N 1
ATOM 795 C CA . THR A 1 98 ? -5.011 -12.669 -0.620 1.00 88.25 98 THR A CA 1
ATOM 796 C C . THR A 1 98 ? -5.393 -13.659 -1.721 1.00 88.25 98 THR A C 1
ATOM 798 O O . THR A 1 98 ? -4.705 -13.729 -2.728 1.00 88.25 98 THR A O 1
ATOM 801 N N . GLU A 1 99 ? -6.521 -14.364 -1.578 1.00 88.81 99 GLU A N 1
ATOM 802 C CA . GLU A 1 99 ? -7.027 -15.337 -2.563 1.00 88.81 99 GLU A CA 1
ATOM 803 C C . GLU A 1 99 ? -7.329 -14.729 -3.942 1.00 88.81 99 GLU A C 1
ATOM 805 O O . GLU A 1 99 ? -7.287 -15.430 -4.950 1.00 88.81 99 GLU A O 1
ATOM 810 N N . ASN A 1 100 ? -7.580 -13.419 -3.999 1.00 88.12 100 ASN A N 1
ATOM 811 C CA . ASN A 1 100 ? -7.838 -12.710 -5.251 1.00 88.12 100 ASN A CA 1
ATOM 812 C C . ASN A 1 100 ? -6.553 -12.366 -6.018 1.00 88.12 100 ASN A C 1
ATOM 814 O O . ASN A 1 100 ? -6.630 -11.956 -7.170 1.00 88.12 100 ASN A O 1
ATOM 818 N N . PHE A 1 101 ? -5.385 -12.526 -5.395 1.00 89.81 101 PHE A N 1
ATOM 819 C CA . PHE A 1 101 ? -4.088 -12.196 -5.977 1.00 89.81 101 PHE A CA 1
ATOM 820 C C . PHE A 1 101 ? -3.259 -13.475 -6.119 1.00 89.81 101 PHE A C 1
ATOM 822 O O . PHE A 1 101 ? -2.397 -13.743 -5.285 1.00 89.81 101 PHE A O 1
ATOM 829 N N . PRO A 1 102 ? -3.524 -14.310 -7.140 1.00 89.00 102 PRO A N 1
ATOM 830 C CA . PRO A 1 102 ? -2.707 -15.487 -7.392 1.00 89.00 102 PRO A CA 1
ATOM 831 C C . PRO A 1 102 ? -1.240 -15.111 -7.623 1.00 89.00 102 PRO A C 1
ATOM 833 O O . PRO A 1 102 ? -0.932 -14.095 -8.259 1.00 89.00 102 PRO A O 1
ATOM 836 N N . GLU A 1 103 ? -0.371 -15.969 -7.100 1.00 91.31 103 GLU A N 1
ATOM 837 C CA . GLU A 1 103 ? 1.079 -15.941 -7.284 1.00 91.31 103 GLU A CA 1
ATOM 838 C C . GLU A 1 103 ? 1.448 -16.230 -8.749 1.00 91.31 103 GLU A C 1
ATOM 840 O O . GLU A 1 103 ? 0.602 -16.653 -9.545 1.00 91.31 103 GLU A O 1
ATOM 845 N N . ASP A 1 104 ? 2.702 -15.960 -9.109 1.00 91.56 104 ASP A N 1
ATOM 846 C CA . ASP A 1 104 ? 3.259 -16.131 -10.454 1.00 91.56 104 ASP A CA 1
ATOM 847 C C . ASP A 1 104 ? 2.513 -15.352 -11.553 1.00 91.56 104 ASP A C 1
ATOM 849 O O . ASP A 1 104 ? 2.403 -15.780 -12.707 1.00 91.56 104 ASP A O 1
ATOM 853 N N . LYS A 1 105 ? 1.989 -14.171 -11.200 1.00 91.62 105 LYS A N 1
ATOM 854 C CA . LYS A 1 105 ? 1.336 -13.246 -12.136 1.00 91.62 105 LYS A CA 1
ATOM 855 C C . LYS A 1 105 ? 1.944 -11.850 -12.097 1.00 91.62 105 LYS A C 1
ATOM 857 O O . LYS A 1 105 ? 2.455 -11.396 -11.074 1.00 91.62 105 LYS A O 1
ATOM 862 N N . GLU A 1 106 ? 1.837 -11.163 -13.232 1.00 92.62 106 GLU A N 1
ATOM 863 C CA . GLU A 1 106 ? 2.181 -9.749 -13.362 1.00 92.62 106 GLU A CA 1
ATOM 864 C C . GLU A 1 106 ? 0.991 -8.863 -12.963 1.00 92.62 106 GLU A C 1
ATOM 866 O O . GLU A 1 106 ? -0.140 -9.074 -13.408 1.00 92.62 106 GLU A O 1
ATOM 871 N N . TYR A 1 107 ? 1.264 -7.847 -12.148 1.00 93.25 107 TYR A N 1
ATOM 872 C CA . TYR A 1 107 ? 0.309 -6.822 -11.730 1.00 93.25 107 TYR A CA 1
ATOM 873 C C . TYR A 1 107 ? 0.885 -5.434 -11.998 1.00 93.25 107 TYR A C 1
ATOM 875 O O . TYR A 1 107 ? 2.102 -5.253 -12.049 1.00 93.25 107 TYR A O 1
ATOM 883 N N . MET A 1 108 ? 0.012 -4.440 -12.136 1.00 93.19 108 MET A N 1
ATOM 884 C CA . MET A 1 108 ? 0.429 -3.042 -12.161 1.00 93.19 108 MET A CA 1
ATOM 885 C C . MET A 1 108 ? 0.516 -2.512 -10.728 1.00 93.19 108 MET A C 1
ATOM 887 O O . MET A 1 108 ? -0.349 -2.805 -9.902 1.00 93.19 108 MET A O 1
ATOM 891 N N . VAL A 1 109 ? 1.552 -1.737 -10.412 1.00 93.12 109 VAL A N 1
ATOM 892 C CA . VAL A 1 109 ? 1.717 -1.129 -9.084 1.00 93.12 109 VAL A CA 1
ATOM 893 C C . VAL A 1 109 ? 1.402 0.354 -9.191 1.00 93.12 109 VAL A C 1
ATOM 895 O O . VAL A 1 109 ? 2.043 1.070 -9.952 1.00 93.12 109 VAL A O 1
ATOM 898 N N . SER A 1 110 ? 0.454 0.848 -8.392 1.00 90.75 110 SER A N 1
ATOM 899 C CA . SER A 1 110 ? 0.138 2.282 -8.379 1.00 90.75 110 SER A CA 1
ATOM 900 C C . SER A 1 110 ? 1.389 3.119 -8.070 1.00 90.75 110 SER A C 1
ATOM 902 O O . SER A 1 110 ? 1.988 2.970 -7.001 1.00 90.75 110 SER A O 1
ATOM 904 N N . GLY A 1 111 ? 1.742 4.022 -8.989 1.00 87.69 111 GLY A N 1
ATOM 905 C CA . GLY A 1 111 ? 2.931 4.880 -8.912 1.00 87.69 111 GLY A CA 1
ATOM 906 C C . GLY A 1 111 ? 4.146 4.371 -9.697 1.00 87.69 111 GLY A C 1
ATOM 907 O O . GLY A 1 111 ? 5.165 5.056 -9.712 1.00 87.69 111 GLY A O 1
ATOM 908 N N . TYR A 1 112 ? 4.038 3.210 -10.347 1.00 89.94 112 TYR A N 1
ATOM 909 C CA . TYR A 1 112 ? 5.057 2.651 -11.232 1.00 89.94 112 TYR A CA 1
ATOM 910 C C . TYR A 1 112 ? 4.437 2.366 -12.601 1.00 89.94 112 TYR A C 1
ATOM 912 O O . TYR A 1 112 ? 3.303 1.900 -12.683 1.00 89.94 112 TYR A O 1
ATOM 920 N N . ASP A 1 113 ? 5.196 2.623 -13.665 1.00 88.25 113 ASP A N 1
ATOM 921 C CA . ASP A 1 113 ? 4.751 2.377 -15.045 1.00 88.25 113 ASP A CA 1
ATOM 922 C C . ASP A 1 113 ? 5.093 0.957 -15.533 1.00 88.25 113 ASP A C 1
ATOM 924 O O . ASP A 1 113 ? 4.643 0.524 -16.595 1.00 88.25 113 ASP A O 1
ATOM 928 N N . GLU A 1 114 ? 5.904 0.220 -14.770 1.00 90.38 114 GLU A N 1
ATOM 929 C CA . GLU A 1 114 ? 6.379 -1.112 -15.134 1.00 90.38 114 GLU A CA 1
ATOM 930 C C . GLU A 1 114 ? 5.555 -2.229 -14.471 1.00 90.38 114 GLU A C 1
ATOM 932 O O . GLU A 1 114 ? 5.180 -2.109 -13.298 1.00 90.38 114 GLU A O 1
ATOM 937 N N . PRO A 1 115 ? 5.325 -3.359 -15.171 1.00 92.00 115 PRO A N 1
ATOM 938 C CA . PRO A 1 115 ? 4.703 -4.535 -14.576 1.00 92.00 115 PRO A CA 1
ATOM 939 C C . PRO A 1 115 ? 5.574 -5.125 -13.464 1.00 92.00 115 PRO A C 1
ATOM 941 O O . PRO A 1 115 ? 6.790 -5.283 -13.615 1.00 92.00 115 PRO A O 1
ATOM 944 N N . PHE A 1 116 ? 4.928 -5.515 -12.370 1.00 94.00 116 PHE A N 1
ATOM 945 C CA . PHE A 1 116 ? 5.549 -6.180 -11.233 1.00 94.00 116 PHE A CA 1
ATOM 946 C C . PHE A 1 116 ? 5.155 -7.655 -11.209 1.00 94.00 116 PHE A C 1
ATOM 948 O O . PHE A 1 116 ? 3.969 -7.984 -11.124 1.00 94.00 116 PHE A O 1
ATOM 955 N N . TYR A 1 117 ? 6.145 -8.544 -11.276 1.00 94.31 117 TYR A N 1
ATOM 956 C CA . TYR A 1 117 ? 5.930 -9.984 -11.183 1.00 94.31 117 TYR A CA 1
ATOM 957 C C . TYR A 1 117 ? 5.885 -10.411 -9.717 1.00 94.31 117 TYR A C 1
ATOM 959 O O . TYR A 1 117 ? 6.872 -10.255 -8.999 1.00 94.31 117 TYR A O 1
ATOM 967 N N . VAL A 1 118 ? 4.759 -10.972 -9.273 1.00 94.94 118 VAL A N 1
ATOM 968 C CA . VAL A 1 118 ? 4.596 -11.480 -7.905 1.00 94.94 118 VAL A CA 1
ATOM 969 C C . VAL A 1 118 ? 5.060 -12.931 -7.845 1.00 94.94 118 VAL A C 1
ATOM 971 O O . VAL A 1 118 ? 4.424 -13.806 -8.419 1.00 94.94 118 VAL A O 1
ATOM 974 N N . GLN A 1 119 ? 6.139 -13.188 -7.108 1.00 94.19 119 GLN A N 1
ATOM 975 C CA . GLN A 1 119 ? 6.684 -14.531 -6.901 1.00 94.19 119 GLN A CA 1
ATOM 976 C C . GLN A 1 119 ? 5.925 -15.292 -5.813 1.00 94.19 119 GLN A C 1
ATOM 978 O O . GLN A 1 119 ? 5.629 -16.467 -5.972 1.00 94.19 119 GLN A O 1
ATOM 983 N N . TYR A 1 120 ? 5.640 -14.640 -4.686 1.00 94.25 120 TYR A N 1
ATOM 984 C CA . TYR A 1 120 ? 4.886 -15.252 -3.593 1.00 94.25 120 TYR A CA 1
ATOM 985 C C . TYR A 1 120 ? 4.242 -14.192 -2.702 1.00 94.25 120 TYR A C 1
ATOM 987 O O . TYR A 1 120 ? 4.689 -13.038 -2.637 1.00 94.25 120 TYR A O 1
ATOM 995 N N . LEU A 1 121 ? 3.211 -14.592 -1.960 1.00 94.00 121 LEU A N 1
ATOM 996 C CA . LEU A 1 121 ? 2.590 -13.745 -0.948 1.00 94.00 121 LEU A CA 1
ATOM 997 C C . LEU A 1 121 ? 3.059 -14.124 0.461 1.00 94.00 121 LEU A C 1
ATOM 999 O O . LEU A 1 121 ? 3.192 -15.291 0.824 1.00 94.00 121 LEU A O 1
ATOM 1003 N N . ARG A 1 122 ? 3.280 -13.116 1.310 1.00 93.69 122 ARG A N 1
ATOM 1004 C CA . ARG A 1 122 ? 3.532 -13.305 2.745 1.00 93.69 122 ARG A CA 1
ATOM 1005 C C . ARG A 1 122 ? 2.678 -12.337 3.553 1.00 93.69 122 ARG A C 1
ATOM 1007 O O . ARG A 1 122 ? 2.980 -11.147 3.653 1.00 93.69 122 ARG A O 1
ATOM 1014 N N . GLY A 1 123 ? 1.626 -12.866 4.173 1.00 92.06 123 GLY A N 1
ATOM 1015 C CA . GLY A 1 123 ? 0.624 -12.045 4.850 1.00 92.06 123 GLY A CA 1
ATOM 1016 C C . GLY A 1 123 ? -0.085 -11.144 3.839 1.00 92.06 123 GLY A C 1
ATOM 1017 O O . GLY A 1 123 ? -0.595 -11.629 2.839 1.00 92.06 123 GLY A O 1
ATOM 1018 N N . VAL A 1 124 ? -0.079 -9.834 4.081 1.00 93.38 124 VAL A N 1
ATOM 1019 C CA . VAL A 1 124 ? -0.676 -8.823 3.187 1.00 93.38 124 VAL A CA 1
ATOM 1020 C C . VAL A 1 124 ? 0.328 -8.209 2.198 1.00 93.38 124 VAL A C 1
ATOM 1022 O O . VAL A 1 124 ? 0.033 -7.204 1.550 1.00 93.38 124 VAL A O 1
ATOM 1025 N N . MET A 1 125 ? 1.534 -8.774 2.113 1.00 95.12 125 MET A N 1
ATOM 1026 C CA . MET A 1 125 ? 2.617 -8.282 1.263 1.00 95.12 125 MET A CA 1
ATOM 1027 C C . MET A 1 125 ? 2.867 -9.241 0.103 1.00 95.12 125 MET A C 1
ATOM 1029 O O . MET A 1 125 ? 2.950 -10.453 0.305 1.00 95.12 125 MET A O 1
ATOM 1033 N N . ALA A 1 126 ? 3.044 -8.677 -1.086 1.00 95.62 126 ALA A N 1
ATOM 1034 C CA . ALA A 1 126 ? 3.453 -9.380 -2.287 1.00 95.62 126 ALA A CA 1
ATOM 1035 C C . ALA A 1 126 ? 4.944 -9.166 -2.538 1.00 95.62 126 ALA A C 1
ATOM 1037 O O . ALA A 1 126 ? 5.397 -8.023 -2.611 1.00 95.62 126 ALA A O 1
ATOM 1038 N N . TRP A 1 127 ? 5.686 -10.264 -2.654 1.00 95.75 127 TRP A N 1
ATOM 1039 C CA . TRP A 1 127 ? 7.120 -10.274 -2.921 1.00 95.75 127 TRP A CA 1
ATOM 1040 C C . TRP A 1 127 ? 7.364 -10.607 -4.384 1.00 95.75 127 TRP A C 1
ATOM 1042 O O . TRP A 1 127 ? 6.728 -11.505 -4.934 1.00 95.75 127 TRP A O 1
ATOM 1052 N N . GLY A 1 128 ? 8.285 -9.891 -5.015 1.00 95.31 128 GLY A N 1
ATOM 1053 C CA . GLY A 1 128 ? 8.448 -9.966 -6.458 1.00 95.31 128 GLY A CA 1
ATOM 1054 C C . GLY A 1 128 ? 9.562 -9.077 -6.980 1.00 95.31 128 GLY A C 1
ATOM 1055 O O . GLY A 1 128 ? 10.355 -8.555 -6.200 1.00 95.31 128 GLY A O 1
ATOM 1056 N N . TYR A 1 129 ? 9.613 -8.905 -8.293 1.00 95.06 129 TYR A N 1
ATOM 1057 C CA . TYR A 1 129 ? 10.605 -8.079 -8.977 1.00 95.06 129 TYR A CA 1
ATOM 1058 C C . TYR A 1 129 ? 9.963 -7.340 -10.155 1.00 95.06 129 TYR A C 1
ATOM 1060 O O . TYR A 1 129 ? 8.946 -7.769 -10.710 1.00 95.06 129 TYR A O 1
ATOM 1068 N N . PHE A 1 130 ? 10.548 -6.203 -10.526 1.00 93.38 130 PHE A N 1
ATOM 1069 C CA . PHE A 1 130 ? 10.186 -5.507 -11.759 1.00 93.38 130 PHE A CA 1
ATOM 1070 C C . PHE A 1 130 ? 10.875 -6.176 -12.944 1.00 93.38 130 PHE A C 1
ATOM 1072 O O . PHE A 1 130 ? 11.975 -6.701 -12.809 1.00 93.38 130 PHE A O 1
ATOM 1079 N N . ARG A 1 131 ? 10.270 -6.130 -14.133 1.00 85.38 131 ARG A N 1
ATOM 1080 C CA . ARG A 1 131 ? 10.865 -6.741 -15.337 1.00 85.38 131 ARG A CA 1
ATOM 1081 C C . ARG A 1 131 ? 12.278 -6.243 -15.657 1.00 85.38 131 ARG A C 1
ATOM 1083 O O . ARG A 1 131 ? 13.053 -6.997 -16.236 1.00 85.38 131 ARG A O 1
ATOM 1090 N N . ASN A 1 132 ? 12.599 -5.006 -15.282 1.00 85.81 132 ASN A N 1
ATOM 1091 C CA . ASN A 1 132 ? 13.890 -4.375 -15.556 1.00 85.81 132 ASN A CA 1
ATOM 1092 C C . ASN A 1 132 ? 14.867 -4.411 -14.365 1.00 85.81 132 ASN A C 1
ATOM 1094 O O . ASN A 1 132 ? 15.933 -3.803 -14.445 1.00 85.81 132 ASN A O 1
ATOM 1098 N N . SER A 1 133 ? 14.523 -5.083 -13.260 1.00 88.06 133 SER A N 1
ATOM 1099 C CA . SER A 1 133 ? 15.359 -5.142 -12.057 1.00 88.06 133 SER A CA 1
ATOM 1100 C C . SER A 1 133 ? 15.361 -6.537 -11.441 1.00 88.06 133 SER A C 1
ATOM 1102 O O . SER A 1 133 ? 14.306 -7.107 -11.190 1.00 88.06 133 SER A O 1
ATOM 1104 N N . ASP A 1 134 ? 16.547 -7.040 -11.103 1.00 86.19 134 ASP A N 1
ATOM 1105 C CA . ASP A 1 134 ? 16.710 -8.298 -10.360 1.00 86.19 134 ASP 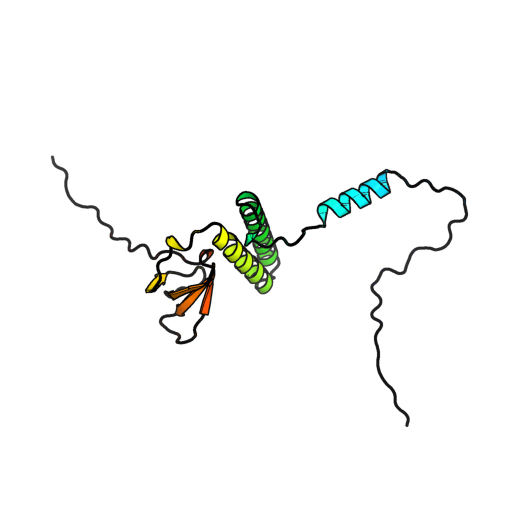A CA 1
ATOM 1106 C C . ASP A 1 134 ? 16.555 -8.111 -8.836 1.00 86.19 134 ASP A C 1
ATOM 1108 O O . ASP A 1 134 ? 16.697 -9.059 -8.059 1.00 86.19 134 ASP A O 1
ATOM 1112 N N . GLU A 1 135 ? 16.291 -6.885 -8.371 1.00 92.62 135 GLU A N 1
ATOM 1113 C CA . GLU A 1 135 ? 16.084 -6.612 -6.953 1.00 92.62 135 GLU A CA 1
ATOM 1114 C C . GLU A 1 135 ? 14.690 -7.065 -6.507 1.00 92.62 135 GLU A C 1
ATOM 1116 O O . GLU A 1 135 ? 13.663 -6.602 -7.012 1.00 92.62 135 GLU A O 1
ATOM 1121 N N . GLN A 1 136 ? 14.654 -7.940 -5.500 1.00 92.75 136 GLN A N 1
ATOM 1122 C CA . GLN A 1 136 ? 13.402 -8.353 -4.889 1.00 92.75 136 GLN A CA 1
ATOM 1123 C C . GLN A 1 136 ? 12.825 -7.220 -4.035 1.00 92.75 136 GLN A C 1
ATOM 1125 O O . GLN A 1 136 ? 13.432 -6.776 -3.060 1.00 92.75 136 GLN A O 1
ATOM 1130 N N . GLN A 1 137 ? 11.609 -6.802 -4.366 1.00 94.50 137 GLN A N 1
ATOM 1131 C CA . GLN A 1 137 ? 10.875 -5.761 -3.661 1.00 94.50 137 GLN A CA 1
ATOM 1132 C C . GLN A 1 137 ? 9.541 -6.302 -3.146 1.00 94.50 137 GLN A C 1
ATOM 1134 O O . GLN A 1 137 ? 9.016 -7.310 -3.627 1.00 94.50 137 GLN A O 1
ATOM 1139 N N . ALA A 1 138 ? 9.004 -5.643 -2.120 1.00 94.31 138 ALA A N 1
ATOM 1140 C CA . ALA A 1 138 ? 7.751 -6.031 -1.494 1.00 94.31 138 ALA A CA 1
ATOM 1141 C C . ALA A 1 138 ? 6.761 -4.868 -1.499 1.00 94.31 138 ALA A C 1
ATOM 1143 O O . ALA A 1 138 ? 7.049 -3.796 -0.961 1.00 94.31 138 ALA A O 1
ATOM 1144 N N . PHE A 1 139 ? 5.565 -5.109 -2.031 1.00 95.19 139 PHE A N 1
ATOM 1145 C CA . PHE A 1 139 ? 4.476 -4.136 -2.038 1.00 95.19 139 PHE A CA 1
ATOM 1146 C C . PHE A 1 139 ? 3.252 -4.670 -1.285 1.00 95.19 139 PHE A C 1
ATOM 1148 O O . PHE A 1 139 ? 2.983 -5.871 -1.317 1.00 95.19 139 PHE A O 1
ATOM 1155 N N . PRO A 1 140 ? 2.482 -3.808 -0.598 1.00 95.62 140 PRO A N 1
ATOM 1156 C CA . PRO A 1 140 ? 1.200 -4.214 -0.033 1.00 95.62 140 PRO A CA 1
ATOM 1157 C C . PRO A 1 140 ? 0.236 -4.616 -1.154 1.00 95.62 140 PRO A C 1
ATOM 1159 O O . PRO A 1 140 ? 0.146 -3.902 -2.155 1.00 95.62 140 PRO A O 1
ATOM 1162 N N . ILE A 1 141 ? -0.539 -5.691 -0.974 1.00 95.12 141 ILE A N 1
ATOM 1163 C CA . ILE A 1 141 ? -1.511 -6.152 -1.989 1.00 95.12 141 ILE A CA 1
ATOM 1164 C C . ILE A 1 141 ? -2.531 -5.066 -2.362 1.00 95.12 141 ILE A C 1
ATOM 1166 O O . ILE A 1 141 ? -2.998 -5.000 -3.490 1.00 95.12 141 ILE A O 1
ATOM 1170 N N . GLY A 1 142 ? -2.821 -4.140 -1.444 1.00 94.31 142 GLY A N 1
ATOM 1171 C CA . GLY A 1 142 ? -3.683 -2.984 -1.682 1.00 94.31 142 GLY A CA 1
ATOM 1172 C C . GLY A 1 142 ? -3.135 -1.968 -2.682 1.00 94.31 142 GLY A C 1
ATOM 1173 O O . GLY A 1 142 ? -3.889 -1.085 -3.091 1.00 94.31 142 GLY A O 1
ATOM 1174 N N . ARG A 1 143 ? -1.858 -2.056 -3.066 1.00 94.94 143 ARG A N 1
ATOM 1175 C CA . ARG A 1 143 ? -1.244 -1.223 -4.110 1.00 94.94 143 ARG A CA 1
ATOM 1176 C C . ARG A 1 143 ? -1.241 -1.905 -5.486 1.00 94.94 143 ARG A C 1
ATOM 1178 O O . ARG A 1 143 ? -0.990 -1.226 -6.478 1.00 94.94 143 ARG A O 1
ATOM 1185 N N . LEU A 1 144 ? -1.514 -3.209 -5.540 1.00 93.69 144 LEU A N 1
ATOM 1186 C CA . LEU A 1 144 ? -1.541 -3.976 -6.780 1.00 93.69 144 LEU A CA 1
ATOM 1187 C C . LEU A 1 144 ? -2.869 -3.786 -7.511 1.00 93.69 144 LEU A C 1
ATOM 1189 O O . LEU A 1 144 ? -3.943 -3.790 -6.903 1.00 93.69 144 LEU A O 1
ATOM 1193 N N . GLU A 1 145 ? -2.785 -3.668 -8.828 1.00 91.88 145 GLU A N 1
ATOM 1194 C CA . GLU A 1 145 ? -3.918 -3.583 -9.736 1.00 91.88 145 GLU A CA 1
ATOM 1195 C C . GLU A 1 145 ? -3.799 -4.671 -10.804 1.00 91.88 145 GLU A C 1
ATOM 1197 O O . GLU A 1 145 ? -2.737 -4.896 -11.388 1.00 91.88 145 GLU A O 1
ATOM 1202 N N . GLU A 1 146 ? -4.900 -5.379 -11.047 1.00 89.19 146 GLU A N 1
ATOM 1203 C CA . GLU A 1 146 ? -4.954 -6.379 -12.108 1.00 89.19 146 GLU A CA 1
ATOM 1204 C C . GLU A 1 146 ? -4.803 -5.708 -13.472 1.00 89.19 146 GLU A C 1
ATOM 1206 O O . GLU A 1 146 ? -5.542 -4.777 -13.813 1.00 89.19 146 GLU A O 1
ATOM 1211 N N . ILE A 1 147 ? -3.887 -6.234 -14.284 1.00 85.62 147 ILE A N 1
ATOM 1212 C CA . ILE A 1 147 ? -3.765 -5.850 -15.686 1.00 85.62 147 ILE A CA 1
ATOM 1213 C C . ILE A 1 147 ? -4.982 -6.429 -16.405 1.00 85.62 147 ILE A C 1
ATOM 1215 O O . ILE A 1 147 ? -5.026 -7.600 -16.786 1.00 85.62 147 ILE A O 1
ATOM 1219 N N . LYS A 1 148 ? -6.026 -5.614 -16.552 1.00 77.50 148 LYS A N 1
ATOM 1220 C CA . LYS A 1 148 ? -7.167 -5.978 -17.383 1.00 77.50 148 LYS A CA 1
ATOM 1221 C C . LYS A 1 148 ? -6.713 -5.903 -18.828 1.00 77.50 148 LYS A C 1
ATOM 1223 O O . LYS A 1 148 ? -6.603 -4.823 -19.400 1.00 77.50 148 LYS A O 1
ATOM 1228 N N . ASN A 1 149 ? -6.465 -7.064 -19.418 1.00 60.78 149 ASN A N 1
ATOM 1229 C CA . ASN A 1 149 ? -6.310 -7.189 -20.856 1.00 60.78 149 ASN A CA 1
ATOM 1230 C C . ASN A 1 149 ? -7.657 -6.799 -21.458 1.00 60.78 149 ASN A C 1
ATOM 1232 O O . ASN A 1 149 ? -8.588 -7.604 -21.474 1.00 60.78 149 ASN A O 1
ATOM 1236 N N . THR A 1 150 ? -7.803 -5.551 -21.891 1.00 52.44 150 THR A N 1
ATOM 1237 C CA . THR A 1 150 ? -8.994 -5.110 -22.605 1.00 52.44 150 THR A CA 1
ATOM 1238 C C . THR A 1 150 ? -9.002 -5.816 -23.959 1.00 52.44 150 THR A C 1
ATOM 1240 O O . THR A 1 150 ? -8.577 -5.267 -24.970 1.00 52.44 150 THR A O 1
ATOM 1243 N N . SER A 1 151 ? -9.468 -7.066 -24.004 1.00 50.59 151 SER A N 1
ATOM 1244 C CA . SER A 1 151 ? -10.009 -7.616 -25.234 1.00 50.59 151 SER A CA 1
ATOM 1245 C C . SER A 1 151 ? -11.277 -6.817 -25.502 1.00 50.59 151 SER A C 1
ATOM 1247 O O . SER A 1 151 ? -12.331 -7.088 -24.924 1.00 50.59 151 SER A O 1
ATOM 1249 N N . CYS A 1 152 ? -11.167 -5.784 -26.332 1.00 47.12 152 CYS A N 1
ATOM 1250 C CA . CYS A 1 152 ? -12.314 -5.164 -26.974 1.00 47.12 152 CYS A CA 1
ATOM 1251 C C . CYS A 1 152 ? -12.972 -6.232 -27.858 1.00 47.12 152 CYS A C 1
ATOM 1253 O O . CYS A 1 152 ? -12.658 -6.376 -29.034 1.00 47.12 152 CYS A O 1
ATOM 1255 N N . GLY A 1 153 ? -13.831 -7.039 -27.241 1.00 48.81 153 GLY A N 1
ATOM 1256 C CA . GLY A 1 153 ? -14.653 -8.060 -27.862 1.00 48.81 153 GLY A CA 1
ATOM 1257 C C . GLY A 1 153 ? -16.105 -7.607 -27.879 1.00 48.81 153 GLY A C 1
ATOM 1258 O O . GLY A 1 153 ? -16.896 -8.066 -27.068 1.00 48.81 153 GLY A O 1
ATOM 1259 N N . CYS A 1 154 ? -16.434 -6.727 -28.823 1.00 47.22 154 CYS A N 1
ATOM 1260 C CA . CYS A 1 154 ? -17.746 -6.659 -29.466 1.00 47.22 154 CYS A CA 1
ATOM 1261 C C . CYS A 1 154 ? -17.424 -6.598 -30.970 1.00 47.22 154 CYS A C 1
ATOM 1263 O O . CYS A 1 154 ? -16.874 -5.605 -31.428 1.00 47.22 154 CYS A O 1
ATOM 1265 N N . GLY A 1 155 ? -17.574 -7.646 -31.780 1.00 48.44 155 GLY A N 1
ATOM 1266 C CA . GLY A 1 155 ? -18.622 -8.661 -31.756 1.00 48.44 155 GLY A CA 1
ATOM 1267 C C . GLY A 1 155 ? -19.711 -8.221 -32.726 1.00 48.44 155 GLY A C 1
ATOM 1268 O O . GLY A 1 155 ? -20.633 -7.511 -32.340 1.00 48.44 155 GLY A O 1
ATOM 1269 N N . GLY A 1 156 ? -19.563 -8.596 -33.998 1.00 52.31 156 GLY A N 1
ATOM 1270 C CA . GLY A 1 156 ? -20.651 -8.499 -34.960 1.00 52.31 156 GLY A CA 1
ATOM 1271 C C . GLY A 1 156 ? -21.816 -9.398 -34.547 1.00 52.31 156 GLY A C 1
ATOM 1272 O O . GLY A 1 156 ? -21.600 -10.539 -34.143 1.00 52.31 156 GLY A O 1
ATOM 1273 N N . ASN A 1 157 ? -23.035 -8.863 -34.620 1.00 52.41 157 ASN A N 1
ATOM 1274 C CA . ASN A 1 157 ? -24.160 -9.395 -35.403 1.00 52.41 157 ASN A CA 1
ATOM 1275 C C . ASN A 1 157 ? -25.478 -8.700 -35.017 1.00 52.41 157 ASN A C 1
ATOM 1277 O O . ASN A 1 157 ? -25.815 -8.592 -33.842 1.00 52.41 157 ASN A O 1
ATOM 1281 N N . GLY A 1 158 ? -26.237 -8.297 -36.041 1.00 43.28 158 GLY A N 1
ATOM 1282 C CA . GLY A 1 158 ? -27.606 -7.766 -35.973 1.00 43.28 158 GLY A CA 1
ATOM 1283 C C . GLY A 1 158 ? -27.896 -6.954 -37.243 1.00 43.28 158 GLY A C 1
ATOM 1284 O O . GLY A 1 158 ? -27.499 -5.800 -37.315 1.00 43.28 158 GLY A O 1
ATOM 1285 N N . CYS A 1 159 ? -28.291 -7.571 -38.363 1.00 41.38 159 CYS A N 1
ATOM 1286 C CA . CYS A 1 159 ? -29.669 -7.974 -38.701 1.00 41.38 159 CYS A CA 1
ATOM 1287 C C . CYS A 1 159 ? -30.644 -6.784 -38.799 1.00 41.38 159 CYS A C 1
ATOM 1289 O O . CYS A 1 159 ? -31.244 -6.397 -37.799 1.00 41.38 159 CYS A O 1
ATOM 1291 N N . ASN A 1 160 ? -30.789 -6.239 -40.011 1.00 49.28 160 ASN A N 1
ATOM 1292 C CA . ASN A 1 160 ? -32.053 -6.097 -40.753 1.00 49.28 160 ASN A CA 1
ATOM 1293 C C . ASN A 1 160 ? -31.741 -5.940 -42.244 1.00 49.28 160 ASN A C 1
ATOM 1295 O O . ASN A 1 160 ? -30.774 -5.209 -42.553 1.00 49.28 160 ASN A O 1
#